Protein AF-A0A9X1ZHW6-F1 (afdb_monomer_lite)

Sequence (93 aa):
MSSEHSVEAKGVIYKLFQPIAELTPIPQQLLEGWGELDPQLLKMSLLSLMIFPFVMPPPMAKLHGYQLNEEFYQQLAKHNIALLEHGMSGGKR

Radius of gyration: 16.23 Å; chains: 1; bounding box: 44×36×34 Å

Organism: NCBI:txid3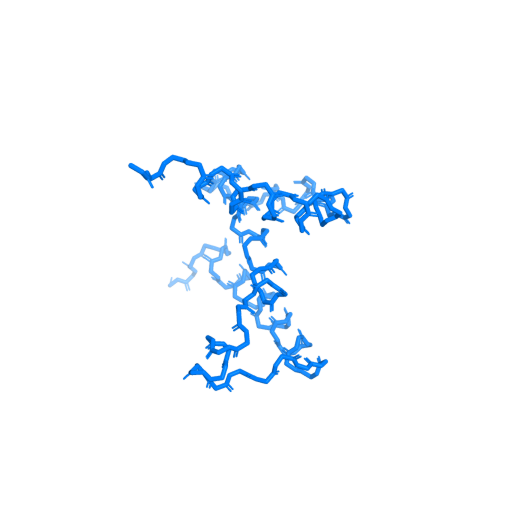14092

Secondary structure (DSSP, 8-state):
--SHHHHHHHHHHHHHHHHHHHH----GGGTTT-TTS-HHHHHHHHHHHHHHHHHS-HHHHHHTT---SHHHHHHHHHHHHHHHHHHHS----

pLDDT: mean 76.02, std 14.91, range [43.09, 96.12]

Structure (mmCIF, N/CA/C/O backbone):
data_AF-A0A9X1ZHW6-F1
#
_entry.id   AF-A0A9X1ZHW6-F1
#
loop_
_atom_site.group_PDB
_atom_site.id
_atom_site.type_symbol
_atom_site.label_atom_id
_atom_site.label_alt_id
_atom_site.label_comp_id
_atom_site.label_asym_id
_atom_site.label_entity_id
_atom_site.label_seq_id
_atom_site.pdbx_PDB_ins_code
_atom_site.Cartn_x
_atom_site.Cartn_y
_atom_site.Cartn_z
_atom_site.occupancy
_atom_site.B_iso_or_equiv
_atom_site.auth_seq_id
_atom_site.auth_comp_id
_atom_site.auth_asym_id
_atom_site.auth_atom_id
_atom_site.pdbx_PDB_model_num
ATOM 1 N N . MET A 1 1 ? -30.704 15.107 -4.753 1.00 43.09 1 MET A N 1
ATOM 2 C CA . MET A 1 1 ? -30.125 15.211 -3.392 1.00 43.09 1 MET A CA 1
ATOM 3 C C . MET A 1 1 ? -28.834 14.384 -3.244 1.00 43.09 1 MET A C 1
ATOM 5 O O . MET A 1 1 ? -28.588 13.843 -2.181 1.00 43.09 1 MET A O 1
ATOM 9 N N . SER A 1 2 ? -27.988 14.270 -4.284 1.00 53.88 2 SER A N 1
ATOM 10 C CA . SER A 1 2 ? -26.867 13.300 -4.294 1.00 53.88 2 SER A CA 1
ATOM 11 C C . SER A 1 2 ? -25.470 13.927 -4.423 1.00 53.88 2 SER A C 1
ATOM 13 O O . SER A 1 2 ? -24.475 13.210 -4.378 1.00 53.88 2 SER A O 1
ATOM 15 N N . SER A 1 3 ? -25.379 15.248 -4.603 1.00 57.66 3 SER A N 1
ATOM 16 C CA . SER A 1 3 ? -24.117 15.960 -4.842 1.00 57.66 3 SER A CA 1
ATOM 17 C C . SER A 1 3 ? -23.437 16.422 -3.552 1.00 57.66 3 SER A C 1
ATOM 19 O O . SER A 1 3 ? -22.228 16.277 -3.433 1.00 57.66 3 SER A O 1
ATOM 21 N N . GLU A 1 4 ? -24.187 16.919 -2.567 1.00 51.47 4 GLU A N 1
ATOM 22 C CA . GLU A 1 4 ? -23.613 17.504 -1.342 1.00 51.47 4 GLU A CA 1
ATOM 23 C C . GLU A 1 4 ? -22.958 16.452 -0.436 1.00 51.47 4 GLU A C 1
ATOM 25 O O . GLU A 1 4 ? -21.786 16.592 -0.091 1.00 51.47 4 GLU A O 1
ATOM 30 N N . HIS A 1 5 ? -23.631 15.325 -0.177 1.00 53.12 5 HIS A N 1
ATOM 31 C CA . HIS A 1 5 ? -23.035 14.206 0.567 1.00 53.12 5 HIS A CA 1
ATOM 32 C C . HIS A 1 5 ? -21.803 13.603 -0.128 1.00 53.12 5 HIS A C 1
ATOM 34 O O . HIS A 1 5 ? -20.869 13.151 0.534 1.00 53.12 5 HIS A O 1
ATOM 40 N N . SER A 1 6 ? -21.758 13.624 -1.467 1.00 56.72 6 SER A N 1
ATOM 41 C CA . SER A 1 6 ? -20.575 13.203 -2.225 1.00 56.72 6 SER A CA 1
ATOM 42 C C . SER A 1 6 ? -19.397 14.162 -2.034 1.00 56.72 6 SER A C 1
ATOM 44 O O . SER A 1 6 ? -18.253 13.710 -2.080 1.00 56.72 6 SER A O 1
ATOM 46 N N . VAL A 1 7 ? -19.651 15.462 -1.889 1.00 57.91 7 VAL A N 1
ATOM 47 C CA . VAL A 1 7 ? -18.613 16.487 -1.724 1.00 57.91 7 VAL A CA 1
ATOM 48 C C . VAL A 1 7 ? -18.055 16.457 -0.302 1.00 57.91 7 VAL A C 1
ATOM 50 O O . VAL A 1 7 ? -16.838 16.507 -0.135 1.00 57.91 7 VAL A O 1
ATOM 53 N N . GLU A 1 8 ? -18.902 16.262 0.711 1.00 63.09 8 GLU A N 1
ATOM 54 C CA . GLU A 1 8 ? -18.459 16.069 2.099 1.00 63.09 8 GLU A CA 1
ATOM 55 C C . GLU A 1 8 ? -17.634 14.794 2.278 1.00 63.09 8 GLU A C 1
ATOM 57 O O . GLU A 1 8 ? -16.547 14.847 2.853 1.00 63.09 8 GLU A O 1
ATOM 62 N N . ALA A 1 9 ? -18.088 13.663 1.725 1.00 60.78 9 ALA A N 1
ATOM 63 C CA . ALA A 1 9 ? -17.334 12.412 1.777 1.00 60.78 9 ALA A CA 1
ATOM 64 C C . ALA A 1 9 ? -15.957 12.559 1.108 1.00 60.78 9 ALA A C 1
ATOM 66 O O . ALA A 1 9 ? -14.943 12.146 1.672 1.00 60.78 9 ALA A O 1
ATOM 67 N N . LYS A 1 10 ? -15.897 13.225 -0.054 1.00 58.22 10 LYS A N 1
ATOM 68 C CA . LYS A 1 10 ? -14.632 13.551 -0.729 1.00 58.22 10 LYS A CA 1
ATOM 69 C C . LYS A 1 10 ? -13.750 14.472 0.114 1.00 58.22 10 LYS A C 1
ATOM 71 O O . LYS A 1 10 ? -12.546 14.258 0.145 1.00 58.22 10 LYS A O 1
ATOM 76 N N . GLY A 1 11 ? -14.320 15.450 0.817 1.00 65.00 11 GLY A N 1
ATOM 77 C CA . GLY A 1 11 ? -13.579 16.368 1.687 1.00 65.00 11 GLY A CA 1
ATOM 78 C C . GLY A 1 11 ? -12.981 15.697 2.928 1.00 65.00 11 GLY A C 1
ATOM 79 O O . GLY A 1 11 ? -11.848 15.996 3.299 1.00 65.00 11 GLY A O 1
ATOM 80 N N . VAL A 1 12 ? -13.706 14.764 3.550 1.00 65.56 12 VAL A N 1
ATOM 81 C CA . VAL A 1 12 ? -13.212 13.974 4.694 1.00 65.56 12 VAL A CA 1
ATOM 82 C C . VAL A 1 12 ? -12.09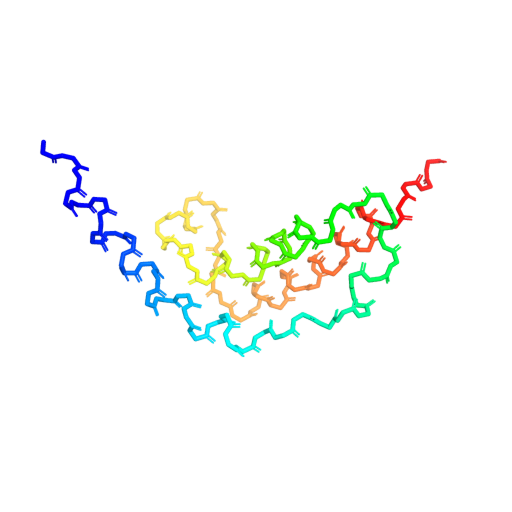5 13.028 4.258 1.00 65.56 12 VAL A C 1
ATOM 84 O O . VAL A 1 12 ? -11.050 12.973 4.904 1.00 65.56 12 VAL A O 1
ATOM 87 N N . ILE A 1 13 ? -12.278 12.352 3.120 1.00 63.94 13 ILE A N 1
ATOM 88 C CA . ILE A 1 13 ? -11.241 11.528 2.492 1.00 63.94 13 ILE A CA 1
ATOM 89 C C . ILE A 1 13 ? -10.016 12.398 2.183 1.00 63.94 13 ILE A C 1
ATOM 91 O O . ILE A 1 13 ? -8.921 12.095 2.627 1.00 63.94 13 ILE A O 1
ATOM 95 N N . TYR A 1 14 ? -10.173 13.543 1.523 1.00 63.81 14 TYR A N 1
ATOM 96 C CA . TYR A 1 14 ? -9.034 14.394 1.166 1.00 63.81 14 TYR A CA 1
ATOM 97 C C . TYR A 1 14 ? -8.196 14.823 2.386 1.00 63.81 14 TYR A C 1
ATOM 99 O O . TYR A 1 14 ? -6.969 14.778 2.346 1.00 63.81 14 TYR A O 1
ATOM 107 N N . LYS A 1 15 ? -8.852 15.155 3.506 1.00 65.62 15 LYS A N 1
ATOM 108 C CA . LYS A 1 15 ? -8.179 15.517 4.766 1.00 65.62 15 LYS A CA 1
ATOM 109 C C . LYS A 1 15 ? -7.445 14.347 5.431 1.00 65.62 15 LYS A C 1
ATOM 111 O O . LYS A 1 15 ? -6.409 14.570 6.045 1.00 65.62 15 LYS A O 1
ATOM 116 N N . LEU A 1 16 ? -7.956 13.121 5.306 1.00 65.00 16 LEU A N 1
ATOM 117 C CA . LEU A 1 16 ? -7.292 11.912 5.812 1.00 65.00 16 LEU A CA 1
ATOM 118 C C . LEU A 1 16 ? -6.029 11.566 5.014 1.00 65.00 16 LEU A C 1
ATOM 120 O O . LEU A 1 16 ? -5.063 11.057 5.574 1.00 65.00 16 LEU A O 1
ATOM 124 N N . PHE A 1 17 ? -6.034 11.847 3.711 1.00 66.06 17 PHE A N 1
ATOM 125 C CA . PHE A 1 17 ? -4.966 11.439 2.802 1.00 66.06 17 PHE A CA 1
ATOM 126 C C . PHE A 1 17 ? -3.875 12.502 2.603 1.00 66.06 17 PHE A C 1
ATOM 128 O O . PHE A 1 17 ? -2.761 12.137 2.229 1.00 66.06 17 PHE A O 1
ATOM 135 N N . GLN A 1 18 ? -4.144 13.787 2.878 1.00 64.88 18 GLN A N 1
ATOM 136 C CA . GLN A 1 18 ? -3.153 14.864 2.716 1.00 64.88 18 GLN A CA 1
ATOM 137 C C . GLN A 1 18 ? -1.839 14.606 3.487 1.00 64.88 18 GLN A C 1
ATOM 139 O O . GLN A 1 18 ? -0.780 14.695 2.864 1.00 64.88 18 GLN A O 1
ATOM 144 N N . PRO A 1 19 ? -1.853 14.202 4.775 1.00 62.22 19 PRO A N 1
ATOM 145 C CA . PRO A 1 19 ? -0.610 13.943 5.504 1.00 62.22 19 PRO A CA 1
ATOM 146 C C . PRO A 1 19 ? 0.179 12.780 4.894 1.00 62.22 19 PRO A C 1
ATOM 148 O O . PRO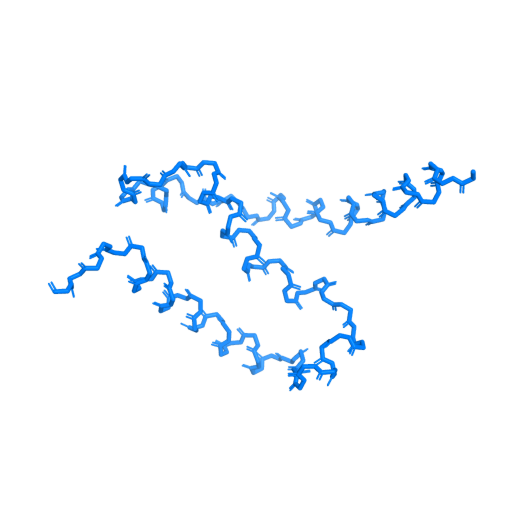 A 1 19 ? 1.403 12.799 4.852 1.00 62.22 19 PRO A O 1
ATOM 151 N N . ILE A 1 20 ? -0.519 11.765 4.379 1.00 60.88 20 ILE A N 1
ATOM 152 C CA . ILE A 1 20 ? 0.115 10.573 3.811 1.00 60.88 20 ILE A CA 1
ATOM 153 C C . ILE A 1 20 ? 0.763 10.887 2.455 1.00 60.88 20 ILE A C 1
ATOM 155 O O . ILE A 1 20 ? 1.861 10.403 2.174 1.00 60.88 20 ILE A O 1
ATOM 159 N N . ALA A 1 21 ? 0.127 11.740 1.645 1.00 59.66 21 ALA A N 1
ATOM 160 C CA . ALA A 1 21 ? 0.662 12.198 0.364 1.00 59.66 21 ALA A CA 1
ATOM 161 C C . ALA A 1 21 ? 1.961 13.012 0.516 1.00 59.66 21 ALA A C 1
ATOM 163 O O . ALA A 1 21 ? 2.838 12.930 -0.342 1.00 59.66 21 ALA A O 1
ATOM 164 N N . GLU A 1 22 ? 2.100 13.764 1.610 1.00 59.88 22 GLU A N 1
ATOM 165 C CA . GLU A 1 22 ? 3.300 14.556 1.917 1.00 59.88 22 GLU A CA 1
ATOM 166 C C . GLU A 1 22 ? 4.434 13.709 2.522 1.00 59.88 22 GLU A C 1
ATOM 168 O O . GLU A 1 22 ? 5.609 14.009 2.318 1.00 59.88 22 GLU A O 1
ATOM 173 N N . LEU A 1 23 ? 4.101 12.620 3.224 1.00 57.16 23 LEU A N 1
ATOM 174 C CA . LEU A 1 23 ? 5.069 11.762 3.920 1.00 57.16 23 LEU A CA 1
ATOM 175 C C . LEU A 1 23 ? 5.692 10.662 3.050 1.00 57.16 23 LEU A C 1
ATOM 177 O O . LEU A 1 23 ? 6.635 10.006 3.488 1.00 57.16 23 LEU A O 1
ATOM 181 N N . THR A 1 24 ? 5.188 10.438 1.836 1.00 59.31 24 THR A N 1
ATOM 182 C CA . THR A 1 24 ? 5.660 9.347 0.968 1.00 59.31 24 THR A CA 1
ATOM 183 C C . THR A 1 24 ? 6.093 9.837 -0.415 1.00 59.31 24 THR A C 1
ATOM 185 O O . THR A 1 24 ? 5.440 9.544 -1.421 1.00 59.31 24 THR A O 1
ATOM 188 N N . PRO A 1 25 ? 7.231 10.552 -0.531 1.00 63.06 25 PRO A N 1
ATOM 189 C CA . PRO A 1 25 ? 7.893 10.669 -1.821 1.00 63.06 25 PRO A CA 1
ATOM 190 C C . PRO A 1 25 ? 8.344 9.266 -2.249 1.00 63.06 25 PRO A C 1
ATOM 192 O O . PRO A 1 25 ? 9.316 8.726 -1.725 1.00 63.06 25 PRO A O 1
ATOM 195 N N . ILE A 1 26 ? 7.607 8.649 -3.177 1.00 67.75 26 ILE A N 1
ATOM 196 C CA . ILE A 1 26 ? 8.036 7.394 -3.802 1.00 67.75 26 ILE A CA 1
ATOM 197 C C . ILE A 1 26 ? 9.343 7.697 -4.548 1.00 67.75 26 ILE A C 1
ATOM 199 O O . ILE A 1 26 ? 9.328 8.570 -5.422 1.00 67.75 26 ILE A O 1
ATOM 203 N N . PRO A 1 27 ? 10.465 7.028 -4.215 1.00 65.69 27 PRO A N 1
ATOM 204 C CA . PRO A 1 27 ? 11.730 7.265 -4.894 1.00 65.69 27 PRO A CA 1
ATOM 205 C C . PRO A 1 27 ? 11.559 7.010 -6.391 1.00 65.69 27 PRO A C 1
ATOM 207 O O . PRO A 1 27 ? 11.052 5.960 -6.782 1.00 65.69 27 PRO A O 1
ATOM 210 N N . GLN A 1 28 ? 11.975 7.957 -7.232 1.00 66.00 28 GLN A N 1
ATOM 211 C CA . GLN A 1 28 ? 11.861 7.851 -8.692 1.00 66.00 28 GLN A CA 1
ATOM 212 C C . GLN A 1 28 ? 12.550 6.580 -9.217 1.00 66.00 28 GLN A C 1
ATOM 214 O O . GLN A 1 28 ? 12.044 5.911 -10.109 1.00 66.00 28 GLN A O 1
ATOM 219 N N . GLN A 1 29 ? 13.642 6.185 -8.566 1.00 66.12 29 GLN A N 1
ATOM 220 C CA . GLN A 1 29 ? 14.411 4.971 -8.832 1.00 66.12 29 GLN A CA 1
ATOM 221 C C . GLN A 1 29 ? 13.600 3.690 -8.596 1.00 66.12 29 GLN A C 1
ATOM 223 O O . GLN A 1 29 ? 13.882 2.661 -9.187 1.00 66.12 29 GLN A O 1
ATOM 228 N N . LEU A 1 30 ? 12.579 3.752 -7.737 1.00 65.62 30 LEU A N 1
ATOM 229 C CA . LEU A 1 30 ? 11.629 2.667 -7.492 1.00 65.62 30 LEU A CA 1
ATOM 230 C C . LEU A 1 30 ? 10.546 2.614 -8.575 1.00 65.62 30 LEU A C 1
ATOM 232 O O . LEU A 1 30 ? 9.750 1.691 -8.573 1.00 65.62 30 LEU A O 1
ATOM 236 N N . LEU A 1 31 ? 10.482 3.589 -9.482 1.00 68.31 31 LEU A N 1
ATOM 237 C CA . LEU A 1 31 ? 9.635 3.576 -10.681 1.00 68.31 31 LEU A CA 1
ATOM 238 C C . LEU A 1 31 ? 10.459 3.246 -11.939 1.00 68.31 31 LEU A C 1
ATOM 240 O O . LEU A 1 31 ? 9.910 2.804 -12.946 1.00 68.31 31 LEU A O 1
ATOM 244 N N . GLU A 1 32 ? 11.779 3.410 -11.869 1.00 62.94 32 GLU A N 1
ATOM 245 C CA . GLU A 1 32 ? 12.737 3.052 -12.911 1.00 62.94 32 GLU A CA 1
ATOM 246 C C . GLU A 1 32 ? 13.101 1.561 -12.791 1.00 62.94 32 GLU A C 1
ATOM 248 O O . GLU A 1 32 ? 13.709 1.127 -11.820 1.00 62.94 32 GLU A O 1
ATOM 253 N N . GLY A 1 33 ? 12.698 0.747 -13.770 1.00 63.31 33 GLY A N 1
ATOM 254 C CA . GLY A 1 33 ? 12.963 -0.703 -13.783 1.00 63.31 33 GLY A CA 1
ATOM 255 C C . GLY A 1 33 ? 11.748 -1.565 -14.128 1.00 63.31 33 GLY A C 1
ATOM 256 O O . GLY A 1 33 ? 11.898 -2.729 -14.487 1.00 63.31 33 GLY A O 1
ATOM 257 N N . TRP A 1 34 ? 10.549 -0.985 -14.109 1.00 68.69 34 TRP A N 1
ATOM 258 C CA . TRP A 1 34 ? 9.279 -1.691 -14.320 1.00 68.69 34 TRP A CA 1
ATOM 259 C C . TRP A 1 34 ? 8.770 -1.537 -15.760 1.00 68.69 34 TRP A C 1
ATOM 261 O O . TRP A 1 34 ? 7.619 -1.182 -15.983 1.00 68.69 34 TRP A O 1
ATOM 271 N N . GLY A 1 35 ? 9.665 -1.766 -16.729 1.00 66.56 35 GLY A N 1
ATOM 272 C CA . GLY A 1 35 ? 9.681 -1.192 -18.085 1.00 66.56 35 GLY A CA 1
ATOM 273 C C . GLY A 1 35 ? 8.394 -1.146 -18.924 1.00 66.56 35 GLY A C 1
ATOM 274 O O . GLY A 1 35 ? 8.298 -0.264 -19.771 1.00 66.56 35 GLY A O 1
ATOM 275 N N . GLU A 1 36 ? 7.414 -2.030 -18.714 1.00 74.50 36 GLU A N 1
ATOM 276 C CA . GLU A 1 36 ? 6.138 -2.013 -19.461 1.00 74.50 36 GLU A CA 1
ATOM 277 C C . GLU A 1 36 ? 4.990 -1.301 -18.728 1.00 74.50 36 GLU A C 1
ATOM 279 O O . GLU A 1 36 ? 3.941 -1.040 -19.318 1.00 74.50 36 GLU A O 1
ATOM 284 N N . LEU A 1 37 ? 5.158 -0.988 -17.442 1.00 81.12 37 LEU A N 1
ATOM 285 C CA . LEU A 1 37 ? 4.121 -0.362 -16.631 1.00 81.12 37 LEU A CA 1
ATOM 286 C C . LEU A 1 37 ? 4.189 1.159 -16.741 1.00 81.12 37 LEU A C 1
ATOM 288 O O . LEU A 1 37 ? 5.252 1.766 -16.621 1.00 81.12 37 LEU A O 1
ATOM 292 N N . ASP A 1 38 ? 3.023 1.786 -16.901 1.00 84.44 38 ASP A N 1
ATOM 293 C CA . ASP A 1 38 ? 2.904 3.238 -16.818 1.00 84.44 38 ASP A CA 1
ATOM 294 C C . ASP A 1 38 ? 3.346 3.721 -15.416 1.00 84.44 38 ASP A C 1
ATOM 296 O O . ASP A 1 38 ? 2.772 3.285 -14.408 1.00 84.44 38 ASP A O 1
ATOM 300 N N . PRO A 1 39 ? 4.333 4.632 -15.311 1.00 78.94 39 PRO A N 1
ATOM 301 C CA . PRO A 1 39 ? 4.873 5.059 -14.020 1.00 78.94 39 PRO A CA 1
ATOM 302 C C . PRO A 1 39 ? 3.851 5.730 -13.091 1.00 78.94 39 PRO A C 1
ATOM 304 O O . PRO A 1 39 ? 3.965 5.616 -11.869 1.00 78.94 39 PRO A O 1
ATOM 307 N N . GLN A 1 40 ? 2.845 6.427 -13.632 1.00 81.19 40 GLN A N 1
ATOM 308 C CA . GLN A 1 40 ? 1.797 7.063 -12.827 1.00 81.19 40 GLN A CA 1
ATOM 309 C C . GLN A 1 40 ? 0.825 6.020 -12.274 1.00 81.19 40 GLN A C 1
ATOM 311 O O . GLN A 1 40 ? 0.444 6.086 -11.103 1.00 81.19 40 GLN A O 1
ATOM 316 N N . LEU A 1 41 ? 0.459 5.023 -13.083 1.00 84.25 41 LEU A N 1
ATOM 317 C CA . LEU A 1 41 ? -0.395 3.920 -12.638 1.00 84.25 41 LEU A CA 1
ATOM 318 C C . LEU A 1 41 ? 0.322 3.008 -11.635 1.00 84.25 41 LEU A C 1
ATOM 320 O O . LEU A 1 41 ? -0.288 2.574 -10.653 1.00 84.25 41 LEU A O 1
ATOM 324 N N . LEU A 1 42 ? 1.623 2.774 -11.820 1.00 82.94 42 LEU A N 1
ATOM 325 C CA . LEU A 1 42 ? 2.457 2.066 -10.851 1.00 82.94 42 LEU A CA 1
ATOM 326 C C . LEU A 1 42 ? 2.483 2.807 -9.509 1.00 82.94 42 LEU A C 1
ATOM 328 O O . LEU A 1 42 ? 2.221 2.212 -8.463 1.00 82.94 42 LEU A O 1
ATOM 332 N N . LYS A 1 43 ? 2.706 4.125 -9.538 1.00 81.50 43 LYS A N 1
ATOM 333 C CA . LYS A 1 43 ? 2.669 4.978 -8.344 1.00 81.50 43 LYS A CA 1
ATOM 334 C C . LYS A 1 43 ? 1.325 4.879 -7.617 1.00 81.50 43 LYS A C 1
ATOM 336 O O . LYS A 1 43 ? 1.299 4.702 -6.400 1.00 81.50 43 LYS A O 1
ATOM 341 N N . MET A 1 44 ? 0.214 4.953 -8.350 1.00 85.00 44 MET A N 1
ATOM 342 C CA . MET A 1 44 ? -1.130 4.817 -7.779 1.00 85.00 44 MET A CA 1
ATOM 343 C C . MET A 1 44 ? -1.353 3.435 -7.146 1.00 85.00 44 MET A C 1
ATOM 345 O O . MET A 1 44 ? -1.944 3.327 -6.069 1.00 85.00 44 MET A O 1
ATOM 349 N N . SER A 1 45 ? -0.849 2.378 -7.782 1.00 87.00 45 SER A N 1
ATOM 350 C CA . SER A 1 45 ? -0.946 1.007 -7.271 1.00 87.00 45 SER A CA 1
ATOM 351 C C . SER A 1 45 ? -0.160 0.835 -5.966 1.00 87.00 45 SER A C 1
ATOM 353 O O . SER A 1 45 ? -0.697 0.312 -4.990 1.00 87.00 45 SER A O 1
ATOM 355 N N . LEU A 1 46 ? 1.069 1.364 -5.903 1.00 84.50 46 LEU A N 1
ATOM 356 C CA . LEU A 1 46 ? 1.894 1.367 -4.690 1.00 84.50 46 LEU A CA 1
ATOM 357 C C . LEU A 1 46 ? 1.220 2.126 -3.540 1.00 84.50 46 LEU A C 1
ATOM 359 O O . LEU A 1 46 ? 1.129 1.612 -2.426 1.00 84.50 46 LEU A O 1
ATOM 363 N N . LEU A 1 47 ? 0.695 3.326 -3.810 1.00 84.75 47 LEU A N 1
ATOM 364 C CA . LEU A 1 47 ? -0.045 4.102 -2.811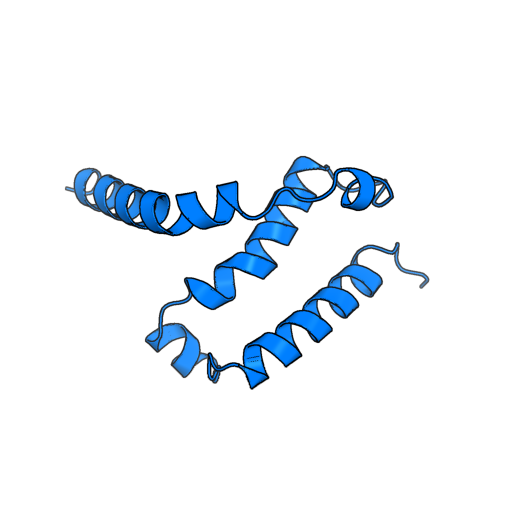 1.00 84.75 47 LEU A CA 1
ATOM 365 C C . LEU A 1 47 ? -1.280 3.345 -2.313 1.00 84.75 47 LEU A C 1
ATOM 367 O O . LEU A 1 47 ? -1.549 3.335 -1.117 1.00 84.75 47 LEU A O 1
ATOM 371 N N . SER A 1 48 ? -2.004 2.661 -3.198 1.00 88.25 48 SER A N 1
ATOM 372 C CA . SER A 1 48 ? -3.184 1.882 -2.804 1.00 88.25 48 SER A CA 1
ATOM 373 C C . SER A 1 48 ? -2.821 0.775 -1.809 1.00 88.25 48 SER A C 1
ATOM 375 O O . SER A 1 48 ? -3.498 0.628 -0.794 1.00 88.25 48 SER A O 1
ATOM 377 N N . LEU A 1 49 ? -1.716 0.059 -2.043 1.00 89.12 49 LEU A N 1
ATOM 378 C CA . LEU A 1 49 ? -1.225 -0.991 -1.142 1.00 89.12 49 LEU A CA 1
ATOM 379 C C . LEU A 1 49 ? -0.753 -0.452 0.215 1.00 89.12 49 LEU A C 1
ATOM 381 O O . LEU A 1 49 ? -0.910 -1.133 1.227 1.00 89.12 49 LEU A O 1
ATOM 385 N N . MET A 1 50 ? -0.183 0.756 0.245 1.00 83.81 50 MET A N 1
ATOM 386 C CA . MET A 1 50 ? 0.302 1.378 1.480 1.00 83.81 50 MET A CA 1
ATOM 387 C C . MET A 1 50 ? -0.817 2.024 2.298 1.00 83.81 50 MET A C 1
ATOM 389 O O . MET A 1 50 ? -0.802 1.922 3.519 1.00 83.81 50 MET A O 1
ATOM 393 N N . ILE A 1 51 ? -1.779 2.691 1.656 1.00 84.88 51 ILE A N 1
ATOM 394 C CA . ILE A 1 51 ? -2.761 3.529 2.358 1.00 84.88 51 ILE A CA 1
ATOM 395 C C . ILE A 1 51 ? -4.027 2.758 2.721 1.00 84.88 51 ILE A C 1
ATOM 397 O O . ILE A 1 51 ? -4.552 2.935 3.821 1.00 84.88 51 ILE A O 1
ATOM 401 N N . PHE A 1 52 ? -4.518 1.890 1.828 1.00 88.56 52 PHE A N 1
ATOM 402 C CA . PHE A 1 52 ? -5.784 1.176 2.021 1.00 88.56 52 PHE A CA 1
ATOM 403 C C . PHE A 1 52 ? -5.911 0.474 3.388 1.00 88.56 52 PHE A C 1
ATOM 405 O O . PHE A 1 52 ? -6.959 0.628 4.018 1.00 88.56 52 PHE A O 1
ATOM 412 N N . PRO A 1 53 ? -4.874 -0.210 3.915 1.00 89.12 53 PRO A N 1
ATOM 413 C CA . PRO A 1 53 ? -4.956 -0.872 5.218 1.00 89.12 53 PRO A CA 1
ATOM 414 C C . PRO A 1 53 ? -5.292 0.066 6.385 1.00 89.12 53 PRO A C 1
ATOM 416 O O . PRO A 1 53 ? -5.923 -0.370 7.342 1.00 89.12 53 PRO A O 1
ATOM 419 N N . PHE A 1 54 ? -4.917 1.346 6.296 1.00 85.19 54 PHE A N 1
ATOM 420 C CA . PHE A 1 54 ? -5.132 2.344 7.350 1.00 85.19 54 PHE A CA 1
ATOM 421 C C . PHE A 1 54 ? -6.465 3.087 7.229 1.00 85.19 54 PHE A C 1
ATOM 423 O O . PHE A 1 54 ? -6.966 3.620 8.216 1.00 85.19 54 PHE A O 1
ATOM 430 N N . VAL A 1 55 ? -7.045 3.135 6.028 1.00 85.38 55 VAL A N 1
ATOM 431 C CA . VAL A 1 55 ? -8.332 3.807 5.768 1.00 85.38 55 VAL A CA 1
ATOM 432 C C . VAL A 1 55 ? -9.501 2.830 5.656 1.00 85.38 55 VAL A C 1
ATOM 434 O O . VAL A 1 55 ? -10.655 3.252 5.559 1.00 85.38 55 VAL A O 1
ATOM 437 N N . MET A 1 56 ? -9.220 1.526 5.651 1.00 87.69 56 MET A N 1
ATOM 438 C CA . MET A 1 56 ? -10.229 0.478 5.584 1.00 87.69 56 MET A CA 1
ATOM 439 C C . MET A 1 56 ? -11.188 0.573 6.785 1.00 87.69 56 MET A C 1
ATOM 441 O O . MET A 1 56 ? -10.744 0.556 7.935 1.00 87.69 56 MET A O 1
ATOM 445 N N . PRO A 1 57 ? -12.514 0.621 6.554 1.00 89.81 57 PRO A N 1
ATOM 446 C CA . PRO A 1 57 ? -13.484 0.681 7.641 1.00 89.81 57 PRO A CA 1
ATOM 447 C C . PRO A 1 57 ? -13.392 -0.542 8.575 1.00 89.81 57 PRO A C 1
ATOM 449 O O . PRO A 1 57 ? -13.354 -1.674 8.083 1.00 89.81 57 PRO A O 1
ATOM 452 N N . PRO A 1 58 ? -13.465 -0.380 9.911 1.00 87.56 58 PRO A N 1
ATOM 453 C CA . PRO A 1 58 ? -13.389 -1.506 10.848 1.00 87.56 58 PRO A CA 1
ATOM 454 C C . PRO A 1 58 ? -14.408 -2.637 10.602 1.00 87.56 58 PRO A C 1
ATOM 456 O O . PRO A 1 58 ? -14.028 -3.804 10.721 1.00 87.56 58 PRO A O 1
ATOM 459 N N . PRO A 1 59 ? -15.675 -2.365 10.211 1.00 92.06 59 PRO A N 1
ATOM 460 C CA . PRO A 1 59 ? -16.612 -3.431 9.857 1.00 92.06 59 PRO A CA 1
ATOM 461 C C . PRO A 1 59 ? -16.154 -4.250 8.647 1.00 92.06 59 PRO A C 1
ATOM 463 O O . PRO A 1 59 ? -16.336 -5.464 8.634 1.00 92.06 59 PRO A O 1
ATOM 466 N N . MET A 1 60 ? -15.531 -3.596 7.661 1.00 93.06 60 MET A N 1
ATOM 467 C CA . MET A 1 60 ? -14.976 -4.256 6.480 1.00 93.06 60 MET A CA 1
ATOM 468 C C . MET A 1 60 ? -13.788 -5.135 6.871 1.00 93.06 60 MET A C 1
ATOM 470 O O . MET A 1 60 ? -13.751 -6.305 6.501 1.00 93.06 60 MET A O 1
ATOM 474 N N . ALA A 1 61 ? -12.871 -4.619 7.693 1.00 92.81 61 ALA A N 1
ATOM 475 C CA . ALA A 1 61 ? -11.754 -5.406 8.208 1.00 92.81 61 ALA A CA 1
ATOM 476 C C . ALA A 1 61 ? -12.242 -6.660 8.954 1.00 92.81 61 ALA A C 1
ATOM 478 O O . ALA A 1 61 ? -11.805 -7.768 8.651 1.00 92.81 61 ALA A O 1
ATOM 479 N N . LYS A 1 62 ? -13.228 -6.508 9.851 1.00 92.88 62 LYS A N 1
ATOM 480 C CA . LYS A 1 62 ? -13.829 -7.628 10.590 1.00 92.88 62 LYS A CA 1
ATOM 481 C C . LYS A 1 62 ? -14.504 -8.644 9.667 1.00 92.88 62 LYS A C 1
ATOM 483 O O . LYS A 1 62 ? -14.345 -9.842 9.883 1.00 92.88 62 LYS A O 1
ATOM 488 N N . LEU A 1 63 ? -15.241 -8.181 8.655 1.00 96.12 63 LEU A N 1
ATOM 489 C CA . LEU A 1 63 ? -15.915 -9.041 7.677 1.00 96.12 63 LEU A CA 1
ATOM 490 C C . LEU A 1 63 ? -14.919 -9.927 6.917 1.00 96.12 63 LEU A C 1
ATOM 492 O O . LEU A 1 63 ? -15.203 -11.097 6.677 1.00 96.12 63 LEU A O 1
ATOM 496 N N . HIS A 1 64 ? -13.752 -9.381 6.579 1.00 92.94 64 HIS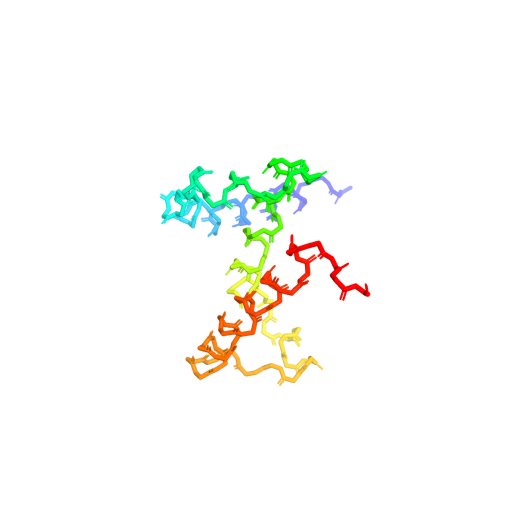 A N 1
ATOM 497 C CA . HIS A 1 64 ? -12.684 -10.102 5.885 1.00 92.94 64 HIS A CA 1
ATOM 498 C C . HIS A 1 64 ? -11.697 -10.812 6.829 1.00 92.94 64 HIS A C 1
ATOM 500 O O . HIS A 1 64 ? -10.729 -11.406 6.364 1.00 92.94 64 HIS A O 1
ATOM 506 N N . GLY A 1 65 ? -11.940 -10.785 8.144 1.00 94.25 65 GLY A N 1
ATOM 507 C CA . GLY A 1 65 ? -11.100 -11.459 9.137 1.00 94.25 65 GLY A CA 1
ATOM 508 C C . GLY A 1 65 ? -9.764 -10.768 9.425 1.00 94.25 65 GLY A C 1
ATOM 509 O O . GLY A 1 65 ? -8.889 -11.376 10.037 1.00 94.25 65 GLY A O 1
ATOM 510 N N . TYR A 1 66 ? -9.590 -9.509 9.021 1.00 94.38 66 TYR A N 1
ATOM 511 C CA . TYR A 1 66 ? -8.382 -8.743 9.308 1.00 94.38 66 TYR A CA 1
ATOM 512 C C . TYR A 1 66 ? -8.403 -8.183 10.728 1.00 94.38 66 TYR A C 1
ATOM 514 O O . TYR A 1 66 ? -9.349 -7.512 11.148 1.00 94.38 66 TYR A O 1
ATOM 522 N N . GLN A 1 67 ? -7.310 -8.411 11.451 1.00 93.38 67 GLN A N 1
ATOM 523 C CA . GLN A 1 67 ? -7.023 -7.746 12.714 1.00 93.38 67 GLN A CA 1
ATOM 524 C C . GLN A 1 67 ? -5.998 -6.651 12.436 1.00 93.38 67 GLN A C 1
ATOM 526 O O . GLN A 1 67 ? -4.820 -6.948 12.308 1.00 93.38 67 GLN A O 1
ATOM 531 N N . LEU A 1 68 ? -6.441 -5.398 12.301 1.00 90.19 68 LEU A N 1
ATOM 532 C CA . LEU A 1 68 ? -5.588 -4.253 11.944 1.00 90.19 68 LEU A CA 1
ATOM 533 C C . LEU A 1 68 ? -4.676 -3.817 13.109 1.00 90.19 68 LEU A C 1
ATOM 535 O O . LEU A 1 68 ? -4.821 -2.728 13.662 1.00 90.19 68 LEU A O 1
ATOM 539 N N . ASN A 1 69 ? -3.765 -4.702 13.506 1.00 92.88 69 ASN A N 1
ATOM 540 C CA . ASN A 1 69 ? -2.779 -4.527 14.566 1.00 92.88 69 ASN A CA 1
ATOM 541 C C . ASN A 1 69 ? -1.350 -4.500 13.990 1.00 92.88 69 ASN A C 1
ATOM 543 O O . ASN A 1 69 ? -1.138 -4.683 12.792 1.00 92.88 69 ASN A O 1
ATOM 547 N N . GLU A 1 70 ? -0.357 -4.256 14.847 1.00 91.00 70 GLU A N 1
ATOM 548 C CA . GLU A 1 70 ? 1.046 -4.149 14.431 1.00 91.00 70 GLU A CA 1
ATOM 549 C C . GLU A 1 70 ? 1.555 -5.407 13.709 1.00 91.00 70 GLU A C 1
ATOM 551 O O . GLU A 1 70 ? 2.199 -5.298 12.666 1.00 91.00 70 GLU A O 1
ATOM 556 N N . GLU A 1 71 ? 1.221 -6.595 14.218 1.00 95.00 71 GLU A N 1
ATOM 557 C CA . GLU A 1 71 ? 1.623 -7.865 13.613 1.00 95.00 71 GLU A CA 1
ATOM 558 C C . GLU A 1 71 ? 1.076 -8.003 12.185 1.00 95.00 71 GLU A C 1
ATOM 560 O O . GLU A 1 71 ? 1.825 -8.332 11.262 1.00 95.00 71 GLU A O 1
ATOM 565 N N . PHE A 1 72 ? -0.203 -7.681 11.979 1.00 94.12 72 PHE A N 1
ATOM 566 C CA . PHE A 1 72 ? -0.817 -7.674 10.656 1.00 94.12 72 PHE A CA 1
ATOM 567 C C . PHE A 1 72 ? -0.104 -6.714 9.705 1.00 94.12 72 PHE A C 1
ATOM 569 O O . PHE A 1 72 ? 0.215 -7.102 8.583 1.00 94.12 72 PHE A O 1
ATOM 576 N N . TYR A 1 73 ? 0.197 -5.485 10.135 1.00 92.38 73 TYR A N 1
ATOM 577 C CA . TYR A 1 73 ? 0.892 -4.519 9.281 1.00 92.38 73 TYR A CA 1
ATOM 578 C C . TYR A 1 73 ? 2.311 -4.975 8.921 1.00 92.38 73 TYR A C 1
ATOM 580 O O . TYR A 1 73 ? 2.732 -4.811 7.775 1.00 92.38 73 TYR A O 1
ATOM 588 N N . GLN A 1 74 ? 3.035 -5.605 9.851 1.00 92.44 74 GLN A N 1
ATOM 589 C CA . GLN A 1 74 ? 4.354 -6.181 9.572 1.00 92.44 74 GLN A CA 1
ATOM 590 C C . GLN A 1 74 ? 4.275 -7.342 8.569 1.00 92.44 74 GLN A C 1
ATOM 592 O O . GLN A 1 74 ? 5.102 -7.434 7.657 1.00 92.44 74 GLN A O 1
ATOM 597 N N . GLN A 1 75 ? 3.285 -8.228 8.715 1.00 95.44 75 GLN A N 1
ATOM 598 C CA . GLN A 1 75 ? 3.055 -9.329 7.775 1.00 95.44 75 GLN A CA 1
ATOM 599 C C . GLN A 1 75 ? 2.645 -8.80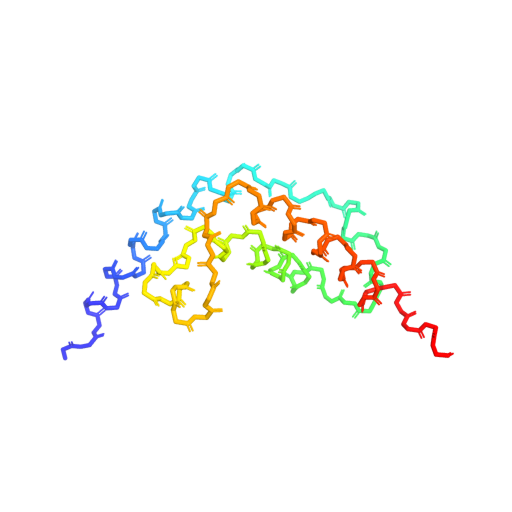8 6.393 1.00 95.44 75 GLN A C 1
ATOM 601 O O . GLN A 1 75 ? 3.182 -9.259 5.380 1.00 95.44 75 GLN A O 1
ATOM 606 N N . LEU A 1 76 ? 1.754 -7.817 6.345 1.00 94.25 76 LEU A N 1
ATOM 607 C CA . LEU A 1 76 ? 1.284 -7.205 5.109 1.00 94.25 76 LEU A CA 1
ATOM 608 C C . LEU A 1 76 ? 2.407 -6.474 4.369 1.00 94.25 76 LEU A C 1
ATOM 610 O O . LEU A 1 76 ? 2.501 -6.593 3.152 1.00 94.25 76 LEU A O 1
ATOM 614 N N . ALA A 1 77 ? 3.295 -5.772 5.076 1.00 89.62 77 ALA A N 1
ATOM 615 C CA . ALA A 1 77 ? 4.453 -5.130 4.459 1.00 89.62 77 ALA A CA 1
ATOM 616 C C . ALA A 1 77 ? 5.369 -6.159 3.774 1.00 89.62 77 ALA A C 1
ATOM 618 O O . ALA A 1 77 ? 5.719 -5.991 2.606 1.00 89.62 77 ALA A O 1
ATOM 619 N N . LYS A 1 78 ? 5.694 -7.264 4.462 1.00 91.94 78 LYS A N 1
ATOM 620 C CA . LYS A 1 78 ? 6.482 -8.372 3.888 1.00 91.94 78 LYS A CA 1
ATOM 621 C C . LYS A 1 78 ? 5.788 -8.993 2.678 1.00 91.94 78 LYS A C 1
ATOM 623 O O . LYS A 1 78 ? 6.432 -9.242 1.663 1.00 91.94 78 LYS A O 1
ATOM 628 N N . HIS A 1 79 ? 4.479 -9.217 2.779 1.00 94.12 79 HIS A N 1
ATOM 629 C CA . HIS A 1 79 ? 3.681 -9.739 1.677 1.00 94.12 79 HIS A CA 1
ATOM 630 C C . HIS A 1 79 ? 3.688 -8.796 0.472 1.00 94.12 79 HIS A C 1
ATOM 632 O O . HIS A 1 79 ? 3.940 -9.251 -0.635 1.00 94.12 79 HIS A O 1
ATOM 638 N N . ASN A 1 80 ? 3.460 -7.496 0.675 1.00 91.56 80 ASN A N 1
ATOM 639 C CA . ASN A 1 80 ? 3.437 -6.508 -0.400 1.00 91.56 80 ASN A CA 1
ATOM 640 C C . ASN A 1 80 ? 4.798 -6.404 -1.098 1.00 91.56 80 ASN A C 1
ATOM 642 O O . ASN A 1 80 ? 4.828 -6.332 -2.318 1.00 91.56 80 ASN A O 1
ATOM 646 N N . ILE A 1 81 ? 5.916 -6.463 -0.365 1.00 87.50 81 ILE A N 1
ATOM 647 C CA . ILE A 1 81 ? 7.256 -6.517 -0.975 1.00 87.50 81 ILE A CA 1
ATOM 648 C C . ILE A 1 81 ? 7.372 -7.743 -1.886 1.00 87.50 81 ILE A C 1
ATOM 650 O O . ILE A 1 81 ? 7.656 -7.592 -3.070 1.00 87.50 81 ILE A O 1
ATOM 654 N N . ALA A 1 82 ? 7.061 -8.938 -1.373 1.00 88.06 82 ALA A N 1
ATOM 655 C CA . ALA A 1 82 ? 7.117 -10.164 -2.166 1.00 88.06 82 ALA A CA 1
ATOM 656 C C . ALA A 1 82 ? 6.157 -10.122 -3.369 1.00 88.06 82 ALA A C 1
ATOM 658 O O . ALA A 1 82 ? 6.520 -10.544 -4.463 1.00 88.06 82 ALA A O 1
ATOM 659 N N . LEU A 1 83 ? 4.945 -9.592 -3.197 1.00 88.75 83 LEU A N 1
ATOM 660 C CA . LEU A 1 83 ? 3.957 -9.424 -4.263 1.00 88.75 83 LEU A CA 1
ATOM 661 C C . LEU A 1 83 ? 4.494 -8.529 -5.383 1.00 88.75 83 LEU A C 1
ATOM 663 O O . LEU A 1 83 ? 4.342 -8.865 -6.554 1.00 88.75 83 LEU A O 1
ATOM 667 N N . LEU A 1 84 ? 5.127 -7.411 -5.027 1.00 84.62 84 LEU A N 1
ATOM 668 C CA . LEU A 1 84 ? 5.727 -6.472 -5.972 1.00 84.62 84 LEU A CA 1
ATOM 669 C C . LEU A 1 84 ? 6.928 -7.110 -6.681 1.00 84.62 84 LEU A C 1
ATOM 671 O O . LEU A 1 84 ? 7.005 -7.070 -7.905 1.00 84.62 84 LEU A O 1
ATOM 675 N N . GLU A 1 85 ? 7.809 -7.781 -5.939 1.00 81.44 85 GLU A N 1
ATOM 676 C CA . GLU A 1 85 ? 8.941 -8.519 -6.502 1.00 81.44 85 GLU A CA 1
ATOM 677 C C . GLU A 1 85 ? 8.489 -9.594 -7.495 1.00 81.44 85 GLU A C 1
ATOM 679 O O . GLU A 1 85 ? 9.057 -9.682 -8.574 1.00 81.44 85 GLU A O 1
ATOM 684 N N . HIS A 1 86 ? 7.454 -10.384 -7.195 1.00 82.00 86 HIS A N 1
ATOM 685 C CA . HIS A 1 86 ? 7.004 -11.474 -8.074 1.00 82.00 86 HIS A CA 1
ATOM 686 C C . HIS A 1 86 ? 6.093 -11.001 -9.212 1.00 82.00 86 HIS A C 1
ATOM 688 O O . HIS A 1 86 ? 6.192 -11.494 -10.333 1.00 82.00 86 HIS A O 1
ATOM 694 N N . GLY A 1 87 ? 5.179 -10.073 -8.927 1.00 77.12 87 GLY A N 1
ATOM 695 C CA . GLY A 1 87 ? 4.181 -9.601 -9.883 1.00 77.12 87 GLY A CA 1
ATOM 696 C C . GLY A 1 87 ? 4.762 -8.677 -10.946 1.00 77.12 87 GLY A C 1
ATOM 697 O O . GLY A 1 87 ? 4.234 -8.618 -12.054 1.00 77.12 87 GLY A O 1
ATOM 698 N N . MET A 1 88 ? 5.849 -7.974 -10.627 1.00 70.81 88 MET A N 1
ATOM 699 C CA . MET A 1 88 ? 6.370 -6.916 -11.484 1.00 70.81 88 MET A CA 1
ATOM 700 C C . MET A 1 88 ? 7.781 -7.211 -12.039 1.00 70.81 88 MET A C 1
ATOM 702 O O . MET A 1 88 ? 8.225 -6.511 -12.944 1.00 70.81 88 MET A O 1
ATOM 706 N N . SER A 1 89 ? 8.461 -8.288 -11.615 1.00 61.75 89 SER A N 1
ATOM 707 C CA . SER A 1 89 ? 9.757 -8.711 -12.192 1.00 61.75 89 SER A CA 1
ATOM 708 C C . SER A 1 89 ? 9.680 -9.353 -13.586 1.00 61.75 89 SER A C 1
ATOM 710 O O . SER A 1 89 ? 10.692 -9.843 -14.081 1.00 61.75 89 SER A O 1
ATOM 712 N N . GLY A 1 90 ? 8.522 -9.308 -14.256 1.00 54.47 90 GLY A N 1
ATOM 713 C CA . GLY A 1 90 ? 8.315 -9.935 -15.560 1.00 54.47 90 GLY A CA 1
ATOM 714 C C . GLY A 1 90 ? 8.376 -11.449 -15.416 1.00 54.47 90 GLY A C 1
ATOM 715 O O . GLY A 1 90 ? 9.449 -12.028 -15.275 1.00 54.47 90 GLY A O 1
ATOM 716 N N . GLY A 1 91 ? 7.211 -12.099 -15.413 1.00 48.34 91 GLY A N 1
ATOM 717 C CA . GLY A 1 91 ? 7.107 -13.534 -15.184 1.00 48.34 91 GLY A CA 1
ATOM 718 C C . GLY A 1 91 ? 8.135 -14.325 -15.993 1.00 48.34 91 GLY A C 1
ATOM 719 O O . GLY A 1 91 ? 7.958 -14.537 -17.190 1.00 48.34 91 GLY A O 1
ATOM 720 N N . LYS A 1 92 ? 9.175 -14.829 -15.321 1.00 44.19 92 LYS A N 1
ATOM 721 C CA . LYS A 1 92 ? 9.840 -16.052 -15.756 1.00 44.19 92 LYS A CA 1
ATOM 722 C C . LYS A 1 92 ? 8.824 -17.174 -15.560 1.00 44.19 92 LYS A C 1
ATOM 724 O O . LYS A 1 92 ? 8.758 -17.781 -14.495 1.00 44.19 92 LYS A O 1
ATOM 729 N N . ARG A 1 93 ? 7.964 -17.353 -16.559 1.00 45.31 93 ARG A N 1
ATOM 730 C CA . ARG A 1 93 ? 7.416 -18.670 -16.871 1.00 45.31 93 ARG A CA 1
ATOM 731 C C . ARG A 1 93 ? 8.487 -19.476 -17.584 1.00 45.31 93 ARG A C 1
ATOM 733 O O . ARG A 1 93 ? 9.203 -18.872 -18.413 1.00 45.31 93 ARG A O 1
#

Foldseek 3Di:
DPPPVVVVVVVVVCVVCVVVVVVDPPPVVNLPPLPPDDSVVVVVVVCCLVCCLVPPDPVRCVVVPHDSDPVSVVVSVVVVVVCCCCVRNPDPD